Protein AF-A0A5C5YUL0-F1 (afdb_monomer_lite)

pLDDT: mean 86.79, std 13.58, range [38.0, 97.44]

Foldseek 3Di:
DDPDPAQFPDWDDPPVDIFGEHEEEDADPDQQDKDAQPRAPGPGQWYWYHHPPDQKIWIAGRDNDRIDGPVDPRIQMFGNDPVGVVVSVVVD

Sequence (92 aa):
MLDHGHKTDLLISDGPHFHRLQVKTFNSTGENQRIQNCWKGSDIDYVILFARNGDWGIITPAFESTSRSIQHETHRKFKKTKRDFLRQFHQI

Secondary structure (DSSP, 8-state):
----S-S--EEEE-SS-EEEEEEEEE----TT-EEE-S-TTS--SEEEEEETTSSEEEEEE--SSSEEETT-TT-EEEESSHHHHHHHHTT-

InterPro domains:
  IPR011856 tRNA endonuclease-like domain superfamily [G3DSA:3.40.1350.10] (1-92)

Structure (mmCIF, N/CA/C/O backbone):
data_AF-A0A5C5YUL0-F1
#
_entry.id   AF-A0A5C5YUL0-F1
#
loop_
_atom_site.group_PDB
_atom_site.id
_atom_site.type_symbol
_atom_site.label_atom_id
_atom_site.label_alt_id
_atom_site.label_comp_id
_atom_site.label_asym_id
_atom_site.label_entity_id
_atom_site.label_seq_id
_atom_site.pdbx_PDB_ins_code
_atom_site.Cartn_x
_atom_site.Cartn_y
_atom_site.Cartn_z
_atom_site.occupancy
_atom_site.B_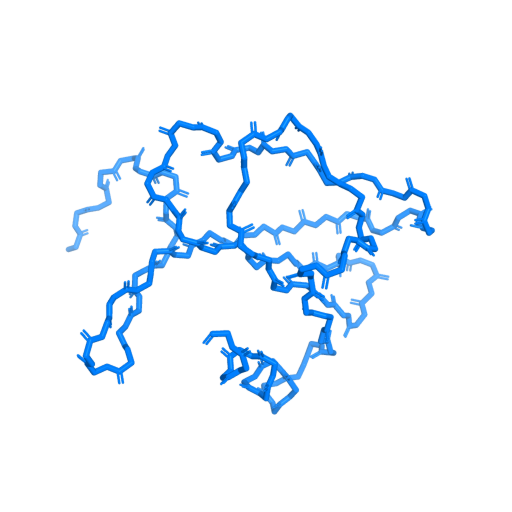iso_or_equiv
_atom_site.auth_seq_id
_atom_site.auth_comp_id
_atom_site.auth_asym_id
_atom_site.auth_atom_id
_atom_site.pdbx_PDB_model_num
ATOM 1 N N . MET A 1 1 ? 13.248 16.852 -9.929 1.00 44.03 1 MET A N 1
ATOM 2 C CA . MET A 1 1 ? 12.682 15.490 -9.863 1.00 44.03 1 MET A CA 1
ATOM 3 C C . MET A 1 1 ? 11.600 15.429 -10.911 1.00 44.03 1 MET A C 1
ATOM 5 O O . MET A 1 1 ? 10.619 16.148 -10.794 1.00 44.03 1 MET A O 1
ATOM 9 N N . LEU A 1 2 ? 11.889 14.733 -12.004 1.00 38.16 2 LEU A N 1
ATOM 10 C CA . LEU A 1 2 ? 11.063 14.714 -13.200 1.00 38.16 2 LEU A CA 1
ATOM 11 C C . LEU A 1 2 ? 10.101 13.533 -13.058 1.00 38.16 2 LEU A C 1
ATOM 13 O O . LEU A 1 2 ? 10.509 12.382 -13.187 1.00 38.16 2 LEU A O 1
ATOM 17 N N . ASP A 1 3 ? 8.857 13.837 -12.702 1.00 38.00 3 ASP A N 1
ATOM 18 C CA . ASP A 1 3 ? 7.745 12.894 -12.760 1.00 38.00 3 ASP A CA 1
ATOM 19 C C . ASP A 1 3 ? 7.400 12.686 -14.242 1.00 38.00 3 ASP A C 1
ATOM 21 O O . ASP A 1 3 ? 6.633 13.431 -14.851 1.00 38.00 3 ASP A O 1
ATOM 25 N N . HIS A 1 4 ? 8.085 11.742 -14.886 1.00 38.69 4 HIS A N 1
ATOM 26 C CA . HIS A 1 4 ? 7.538 1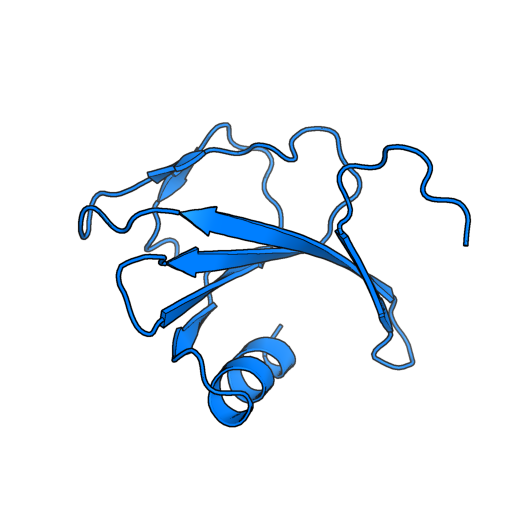1.114 -16.083 1.00 38.69 4 HIS A CA 1
ATOM 27 C C . HIS A 1 4 ? 6.344 10.291 -15.619 1.00 38.69 4 HIS A C 1
ATOM 29 O O . HIS A 1 4 ? 6.501 9.601 -14.625 1.00 38.69 4 HIS A O 1
ATOM 35 N N . GLY A 1 5 ? 5.199 10.356 -16.308 1.00 42.88 5 GLY A N 1
ATOM 36 C CA . GLY A 1 5 ? 3.917 9.729 -15.941 1.00 42.88 5 GLY A CA 1
ATOM 37 C C . GLY A 1 5 ? 3.922 8.200 -15.784 1.00 42.88 5 GLY A C 1
ATOM 38 O O . GLY A 1 5 ? 3.141 7.490 -16.418 1.00 42.88 5 GLY A O 1
ATOM 39 N N . HIS A 1 6 ? 4.796 7.690 -14.928 1.00 52.78 6 HIS A N 1
ATOM 40 C CA . HIS A 1 6 ? 4.860 6.339 -14.437 1.00 52.78 6 HIS A CA 1
ATOM 41 C C . HIS A 1 6 ? 3.764 6.199 -13.394 1.00 52.78 6 HIS A C 1
ATOM 43 O O . HIS A 1 6 ? 3.536 7.075 -12.567 1.00 52.78 6 HIS A O 1
ATOM 49 N N . LYS A 1 7 ? 3.088 5.054 -13.386 1.00 61.59 7 LYS A N 1
ATOM 50 C CA . LYS A 1 7 ? 2.083 4.751 -12.365 1.00 61.59 7 LYS A CA 1
ATOM 51 C C . LYS A 1 7 ? 2.713 4.486 -10.982 1.00 61.59 7 LYS A C 1
ATOM 53 O O . LYS A 1 7 ? 2.048 3.883 -10.148 1.00 61.59 7 LYS A O 1
ATOM 58 N N . THR A 1 8 ? 3.957 4.890 -10.743 1.00 63.38 8 THR A N 1
ATOM 59 C CA . THR A 1 8 ? 4.727 4.639 -9.522 1.00 63.38 8 THR A CA 1
ATOM 60 C C . THR A 1 8 ? 4.724 5.904 -8.681 1.00 63.38 8 THR A C 1
ATOM 62 O O . THR A 1 8 ? 5.221 6.933 -9.121 1.00 63.38 8 THR A O 1
ATOM 65 N N . ASP A 1 9 ? 4.177 5.824 -7.472 1.00 74.62 9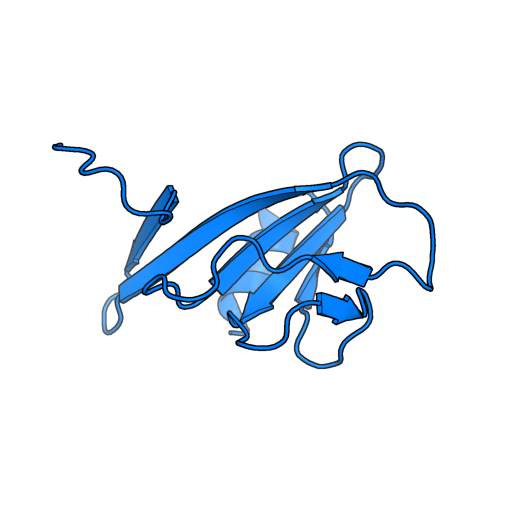 ASP A N 1
ATOM 66 C CA . ASP A 1 9 ? 4.040 6.996 -6.604 1.00 74.62 9 ASP A CA 1
ATOM 67 C C . ASP A 1 9 ? 5.310 7.223 -5.763 1.00 74.62 9 ASP A C 1
ATOM 69 O O . ASP A 1 9 ? 5.630 8.353 -5.400 1.00 74.62 9 ASP A O 1
ATOM 73 N N . LEU A 1 10 ? 6.042 6.151 -5.432 1.00 82.44 10 LEU A N 1
ATOM 74 C CA . LEU A 1 10 ? 7.227 6.193 -4.573 1.00 82.44 10 LEU A CA 1
ATOM 75 C C . LEU A 1 10 ? 8.275 5.171 -5.030 1.00 82.44 10 LEU A C 1
ATOM 77 O O . LEU A 1 10 ? 7.948 4.029 -5.339 1.00 82.44 10 LEU A O 1
ATOM 81 N N . LEU A 1 11 ? 9.547 5.562 -4.998 1.00 82.94 11 LEU A N 1
ATOM 82 C CA . LEU A 1 11 ? 10.687 4.648 -5.058 1.00 82.94 11 LEU A CA 1
ATOM 83 C C . LEU A 1 11 ? 11.403 4.730 -3.714 1.00 82.94 11 LEU A C 1
ATOM 85 O O . LEU A 1 11 ? 11.839 5.811 -3.318 1.00 82.94 11 LEU A O 1
ATOM 89 N N . ILE A 1 12 ? 11.511 3.609 -3.011 1.00 81.31 12 ILE A N 1
ATOM 90 C CA . ILE A 1 12 ? 12.229 3.546 -1.737 1.00 81.31 12 ILE A CA 1
ATOM 91 C C . ILE A 1 12 ? 13.383 2.556 -1.832 1.00 81.31 12 ILE A C 1
ATOM 93 O O . ILE A 1 12 ? 13.328 1.622 -2.623 1.00 81.31 12 ILE A O 1
ATOM 97 N N . SER A 1 13 ? 14.417 2.746 -1.019 1.00 78.00 13 SER A N 1
ATOM 98 C CA . SER A 1 13 ? 15.501 1.777 -0.877 1.00 78.00 13 SER A CA 1
ATOM 99 C C . SER A 1 13 ? 15.609 1.330 0.572 1.00 78.00 13 SER A C 1
ATOM 101 O O . SER A 1 13 ? 15.495 2.154 1.480 1.00 78.00 13 SER A O 1
ATOM 103 N N . ASP A 1 14 ? 15.826 0.035 0.780 1.00 73.25 14 ASP A N 1
ATOM 104 C CA . ASP A 1 14 ? 16.176 -0.546 2.080 1.00 73.25 14 ASP A CA 1
ATOM 105 C C . ASP A 1 14 ? 17.701 -0.701 2.260 1.00 73.25 14 ASP A C 1
ATOM 107 O O . ASP A 1 14 ? 18.159 -1.266 3.253 1.00 73.25 14 ASP A O 1
ATOM 111 N N . GLY A 1 15 ? 18.491 -0.170 1.317 1.00 77.12 15 GLY A N 1
ATOM 112 C CA . GLY A 1 15 ? 19.936 -0.352 1.207 1.00 77.12 15 GLY A CA 1
ATOM 113 C C . GLY A 1 15 ? 20.288 -1.217 -0.008 1.00 77.12 15 GLY A C 1
ATOM 114 O O . GLY A 1 15 ? 20.685 -0.663 -1.032 1.00 77.12 15 GLY A O 1
ATOM 115 N N . PRO A 1 16 ? 20.166 -2.555 0.080 1.00 80.12 16 PRO A N 1
ATOM 116 C CA . PRO A 1 16 ? 20.499 -3.461 -1.020 1.00 80.12 16 PRO A CA 1
ATOM 117 C C . PRO A 1 16 ? 19.463 -3.489 -2.153 1.00 80.12 16 PRO A C 1
ATOM 119 O O . PRO A 1 16 ? 19.827 -3.831 -3.277 1.00 80.12 16 PRO A O 1
ATOM 122 N N . HIS A 1 17 ? 18.203 -3.129 -1.895 1.00 78.31 17 HIS A N 1
ATOM 123 C CA . HIS A 1 17 ? 17.133 -3.186 -2.889 1.00 78.31 17 HIS A CA 1
ATOM 124 C C . HIS A 1 17 ? 16.454 -1.829 -3.080 1.00 78.31 17 HIS A C 1
ATOM 126 O O . HIS A 1 17 ? 16.501 -0.938 -2.225 1.00 78.31 17 HIS A O 1
ATOM 132 N N . PHE A 1 18 ? 15.812 -1.684 -4.238 1.00 83.56 18 PHE A N 1
ATOM 133 C CA . PHE A 1 18 ? 14.895 -0.596 -4.547 1.00 83.56 18 PHE A CA 1
ATOM 134 C C . PHE A 1 18 ? 13.502 -1.183 -4.744 1.00 83.56 18 PHE A C 1
ATOM 136 O O . PHE A 1 18 ? 13.350 -2.151 -5.481 1.00 83.56 18 PHE A O 1
ATOM 143 N N . HIS A 1 19 ? 12.501 -0.572 -4.119 1.00 85.75 19 HIS A N 1
ATOM 144 C CA . HIS A 1 19 ? 11.103 -0.979 -4.200 1.00 85.75 19 HIS A CA 1
ATOM 145 C C . HIS A 1 19 ? 10.282 0.144 -4.829 1.00 85.75 19 HIS A C 1
ATOM 147 O O . HIS A 1 19 ? 10.216 1.260 -4.299 1.00 85.75 19 HIS A O 1
ATOM 153 N N . ARG A 1 20 ? 9.644 -0.148 -5.961 1.00 91.31 20 ARG A N 1
ATOM 154 C CA . ARG A 1 20 ? 8.677 0.713 -6.644 1.00 91.31 20 ARG A CA 1
ATOM 155 C C . ARG A 1 20 ? 7.308 0.482 -6.038 1.00 91.31 20 ARG A C 1
ATOM 157 O O . ARG A 1 20 ? 6.732 -0.599 -6.143 1.00 91.31 20 ARG A O 1
ATOM 164 N N . LEU A 1 21 ? 6.782 1.512 -5.398 1.00 91.00 21 LEU A N 1
ATOM 165 C CA . LEU A 1 21 ? 5.532 1.461 -4.668 1.00 91.00 21 LEU A CA 1
ATOM 166 C C . LEU A 1 21 ? 4.467 2.299 -5.365 1.00 91.00 21 LEU A C 1
ATOM 168 O O . LEU A 1 21 ? 4.714 3.420 -5.818 1.00 91.00 21 LEU A O 1
ATOM 172 N N . GLN A 1 22 ? 3.245 1.782 -5.360 1.00 92.06 22 GLN A N 1
ATOM 173 C CA . GLN A 1 22 ? 2.052 2.566 -5.642 1.00 92.06 22 GLN A CA 1
ATOM 174 C C . GLN A 1 22 ? 1.207 2.715 -4.385 1.00 92.06 22 GLN A C 1
ATOM 176 O O . GLN A 1 22 ? 1.028 1.761 -3.631 1.00 92.06 22 GLN A O 1
ATOM 181 N N . VAL A 1 23 ? 0.626 3.888 -4.179 1.00 91.75 23 VAL A N 1
ATOM 182 C CA . VAL A 1 23 ? -0.297 4.155 -3.084 1.00 91.75 23 VAL A CA 1
ATOM 183 C C . VAL A 1 23 ? -1.685 4.409 -3.655 1.00 91.75 23 VAL A C 1
ATOM 185 O O . VAL A 1 23 ? -1.901 5.299 -4.476 1.00 91.75 23 VAL A O 1
ATOM 188 N N . LYS A 1 24 ? -2.676 3.641 -3.201 1.00 92.44 24 LYS A N 1
ATOM 189 C CA . LYS A 1 24 ? -4.086 3.880 -3.530 1.00 92.44 24 LYS A CA 1
ATOM 190 C C . LYS A 1 24 ? -4.940 3.926 -2.280 1.00 92.44 24 LYS A C 1
ATOM 192 O O . LYS A 1 24 ? -4.572 3.504 -1.187 1.00 92.44 24 LYS A O 1
ATOM 197 N N . THR A 1 25 ? -6.137 4.450 -2.473 1.00 92.56 25 THR A N 1
ATOM 198 C CA . THR A 1 25 ? -7.179 4.477 -1.455 1.00 92.56 25 THR A CA 1
ATOM 199 C C . THR A 1 25 ? -8.416 3.783 -2.006 1.00 92.56 25 THR A C 1
ATOM 201 O O . THR A 1 25 ? -8.665 3.827 -3.210 1.00 92.56 25 THR A O 1
ATOM 204 N N . PHE A 1 26 ? -9.196 3.141 -1.143 1.00 91.94 26 PHE A N 1
ATOM 205 C CA . PHE A 1 26 ? -10.439 2.469 -1.524 1.00 91.94 26 PHE A CA 1
ATOM 206 C C . PHE A 1 26 ? -11.485 2.619 -0.417 1.00 91.94 26 PHE A C 1
ATOM 208 O O . PHE A 1 26 ? -11.134 2.843 0.738 1.00 91.94 26 PHE A O 1
ATOM 215 N N . ASN A 1 27 ? -12.769 2.496 -0.747 1.00 92.75 27 ASN A N 1
ATOM 216 C CA . ASN A 1 27 ? -13.824 2.382 0.262 1.00 92.75 27 ASN A CA 1
ATOM 217 C C . ASN A 1 27 ? -14.002 0.906 0.612 1.00 92.75 27 ASN A C 1
ATOM 219 O O . ASN A 1 27 ? -14.258 0.106 -0.283 1.00 92.75 27 ASN A O 1
ATOM 223 N N . SER A 1 28 ? -13.860 0.545 1.885 1.00 91.06 28 SER A N 1
ATOM 224 C CA . SER A 1 28 ? -14.084 -0.816 2.365 1.00 91.06 28 SER A CA 1
ATOM 225 C C . SER A 1 28 ? -15.569 -1.157 2.322 1.00 91.06 28 SER A C 1
ATOM 227 O O . SER A 1 28 ? -16.364 -0.472 2.967 1.00 91.06 28 SER A O 1
ATOM 229 N N . THR A 1 29 ? -15.936 -2.212 1.595 1.00 90.56 29 THR A N 1
ATOM 230 C CA . THR A 1 29 ? -17.332 -2.663 1.436 1.00 90.56 29 THR A CA 1
ATOM 231 C C . THR A 1 29 ? -17.618 -4.015 2.094 1.00 90.56 29 THR A C 1
ATOM 233 O O . THR A 1 29 ? -18.730 -4.521 1.978 1.00 90.56 29 THR A O 1
ATOM 236 N N . GLY A 1 30 ? -16.639 -4.596 2.794 1.00 83.62 30 GLY A N 1
ATOM 237 C CA . GLY A 1 30 ? -16.782 -5.855 3.528 1.00 83.62 30 GLY A CA 1
ATOM 238 C C . GLY A 1 30 ? -15.838 -6.955 3.042 1.00 83.62 30 GLY A C 1
ATOM 239 O O . GLY A 1 30 ? -14.903 -6.721 2.278 1.00 83.62 30 GLY A O 1
ATOM 240 N N . GLU A 1 31 ? -16.082 -8.174 3.512 1.00 76.38 31 GLU A N 1
ATOM 241 C CA . GLU A 1 31 ? -15.157 -9.308 3.400 1.00 76.38 31 GLU A CA 1
ATOM 242 C C . GLU A 1 31 ? -14.969 -9.848 1.977 1.00 76.38 31 GLU A C 1
ATOM 244 O O . GLU A 1 31 ? -13.870 -10.278 1.625 1.00 76.38 31 GLU A O 1
ATOM 249 N N . ASN A 1 32 ? -16.000 -9.763 1.135 1.00 86.56 32 ASN A N 1
ATOM 250 C CA . ASN A 1 32 ? -15.960 -10.239 -0.253 1.00 86.56 32 ASN A CA 1
ATOM 251 C C . ASN A 1 32 ? -15.448 -9.182 -1.242 1.00 86.56 32 ASN A C 1
ATOM 253 O O . ASN A 1 32 ? -15.546 -9.352 -2.459 1.00 86.56 32 ASN A O 1
ATOM 257 N N . GLN A 1 33 ? -14.915 -8.067 -0.738 1.00 93.06 33 GLN A N 1
ATOM 258 C CA . GLN A 1 33 ? -14.405 -7.008 -1.588 1.00 93.06 33 GLN A CA 1
ATOM 259 C C . GLN A 1 33 ? -13.213 -7.484 -2.424 1.00 93.06 33 GLN A C 1
ATOM 261 O O . GLN A 1 33 ? -12.306 -8.173 -1.952 1.00 93.06 33 GLN A O 1
ATOM 266 N N . ARG A 1 34 ? -13.194 -7.052 -3.685 1.00 94.00 34 ARG A N 1
ATOM 267 C CA . ARG A 1 34 ? -12.080 -7.271 -4.605 1.00 94.00 34 ARG A CA 1
ATOM 268 C C . ARG A 1 34 ? -11.397 -5.950 -4.923 1.00 94.00 34 ARG A C 1
ATOM 270 O O . ARG A 1 34 ? -12.055 -4.938 -5.155 1.00 94.00 34 ARG A O 1
ATOM 277 N N . ILE A 1 35 ? -10.075 -5.981 -4.957 1.00 91.88 35 ILE A N 1
ATOM 278 C CA . ILE A 1 35 ? -9.224 -4.875 -5.379 1.00 91.88 35 ILE A CA 1
ATOM 279 C C . ILE A 1 35 ? -9.065 -4.975 -6.891 1.00 91.88 35 ILE A C 1
ATOM 281 O O . ILE A 1 35 ? -8.672 -6.028 -7.395 1.00 91.88 35 ILE A O 1
ATOM 285 N N . GLN A 1 36 ? -9.371 -3.894 -7.602 1.00 92.44 36 GLN A N 1
ATOM 286 C CA . GLN A 1 36 ? -9.133 -3.793 -9.039 1.00 92.44 36 GLN A CA 1
ATOM 287 C C . GLN A 1 36 ? -7.674 -3.425 -9.300 1.00 92.44 36 GLN A C 1
ATOM 289 O O . GLN A 1 36 ? -7.112 -2.560 -8.628 1.00 92.44 36 GLN A O 1
ATOM 294 N N . ASN A 1 37 ? -7.071 -4.087 -10.278 1.00 91.00 37 ASN A N 1
ATOM 295 C CA . ASN A 1 37 ? -5.708 -3.817 -10.691 1.00 91.00 37 ASN A CA 1
ATOM 296 C C . ASN A 1 37 ? -5.660 -2.601 -11.619 1.00 91.00 37 ASN A C 1
ATOM 298 O O . ASN A 1 37 ? -6.024 -2.687 -12.791 1.00 91.00 37 ASN A O 1
ATOM 302 N N . CYS A 1 38 ? -5.161 -1.483 -11.101 1.00 88.62 38 CYS A N 1
ATOM 303 C CA . CYS A 1 38 ? -4.971 -0.253 -11.874 1.00 88.62 38 CYS A CA 1
ATOM 304 C C . CYS A 1 38 ? -3.507 -0.029 -12.301 1.00 88.62 38 CYS A C 1
ATOM 306 O O . CYS A 1 38 ? -3.195 0.972 -12.952 1.00 88.62 38 CYS A O 1
ATOM 308 N N . TRP A 1 39 ? -2.608 -0.947 -11.946 1.00 87.06 39 TRP A N 1
ATOM 309 C CA . TRP A 1 39 ? -1.167 -0.877 -12.205 1.00 87.06 39 TRP A CA 1
ATOM 310 C C . TRP A 1 39 ? -0.682 -1.903 -13.226 1.00 87.06 39 TRP A C 1
ATOM 312 O O . TRP A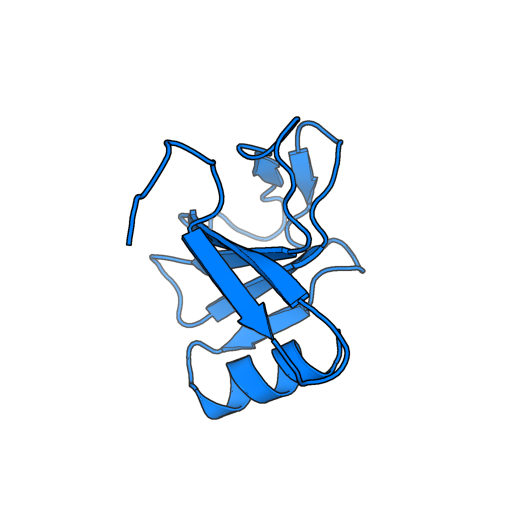 1 39 ? 0.499 -1.901 -13.549 1.00 87.06 39 TRP A O 1
ATOM 322 N N . LYS A 1 40 ? -1.566 -2.731 -13.790 1.00 85.88 40 LYS A N 1
ATOM 323 C CA . LYS A 1 40 ? -1.213 -3.683 -14.848 1.00 85.88 40 LYS A CA 1
ATOM 324 C C . LYS A 1 40 ? -0.361 -3.020 -15.938 1.00 85.88 40 LYS A C 1
ATOM 326 O O . LYS A 1 40 ? -0.690 -1.918 -16.401 1.00 85.88 40 LYS A O 1
ATOM 331 N N . GLY A 1 41 ? 0.728 -3.694 -16.313 1.00 83.38 41 GLY A N 1
ATOM 332 C CA . GLY A 1 41 ? 1.712 -3.203 -17.282 1.00 83.38 41 GLY A CA 1
ATOM 333 C C . GLY A 1 41 ? 2.613 -2.077 -16.766 1.00 83.38 41 GLY A C 1
ATOM 334 O O . GLY A 1 41 ? 3.229 -1.390 -17.573 1.00 83.38 41 GLY A O 1
ATOM 335 N N . SER A 1 42 ? 2.661 -1.849 -15.451 1.00 85.62 42 SER A N 1
ATOM 336 C CA . SER A 1 42 ? 3.571 -0.886 -14.816 1.00 85.62 42 SER A CA 1
ATOM 337 C C . SER A 1 42 ? 4.628 -1.637 -14.026 1.00 85.62 42 SER A C 1
ATOM 339 O O . SER A 1 42 ? 4.343 -2.677 -13.442 1.00 85.62 42 SER A O 1
ATOM 341 N N . ASP A 1 43 ? 5.827 -1.075 -13.986 1.00 87.75 43 ASP A N 1
ATOM 342 C CA . ASP A 1 43 ? 6.954 -1.623 -13.240 1.00 87.75 43 ASP A CA 1
ATOM 343 C C . ASP A 1 43 ? 6.820 -1.211 -11.761 1.00 87.75 43 ASP A C 1
ATOM 345 O O . ASP A 1 43 ? 7.298 -0.154 -11.347 1.00 87.75 43 ASP A O 1
ATOM 349 N N . ILE A 1 44 ? 6.021 -1.968 -11.003 1.00 91.06 44 ILE A N 1
ATOM 350 C CA . ILE A 1 44 ? 5.691 -1.724 -9.591 1.00 91.06 44 ILE A CA 1
ATOM 351 C C . ILE A 1 44 ? 5.879 -3.033 -8.836 1.00 91.06 44 ILE A C 1
ATOM 353 O O . ILE A 1 44 ? 5.340 -4.054 -9.251 1.00 91.06 44 ILE A O 1
ATOM 357 N N . ASP A 1 45 ? 6.582 -2.984 -7.709 1.00 92.44 45 ASP A N 1
ATOM 358 C CA . ASP A 1 45 ? 6.849 -4.155 -6.874 1.00 92.44 45 ASP A CA 1
ATOM 359 C C . ASP A 1 45 ? 5.719 -4.371 -5.862 1.00 92.44 45 ASP A C 1
ATOM 361 O O . ASP A 1 45 ? 5.223 -5.485 -5.682 1.00 92.44 45 ASP A O 1
ATOM 365 N N . TYR A 1 46 ? 5.243 -3.283 -5.244 1.00 93.62 46 TYR A N 1
ATOM 366 C CA . TYR A 1 46 ? 4.195 -3.341 -4.226 1.00 93.62 46 TYR A CA 1
ATOM 367 C C . TYR A 1 46 ? 3.157 -2.231 -4.358 1.00 93.62 46 TYR A C 1
ATOM 369 O O . TYR A 1 46 ? 3.417 -1.120 -4.819 1.00 93.62 46 TYR A O 1
ATOM 377 N N . VAL A 1 47 ? 1.961 -2.522 -3.856 1.00 94.31 47 VAL A N 1
ATOM 378 C CA . VAL A 1 47 ? 0.865 -1.566 -3.737 1.00 94.31 47 VAL A CA 1
ATOM 379 C C . VAL A 1 47 ? 0.438 -1.458 -2.280 1.00 94.31 47 VAL A C 1
ATOM 381 O O . VAL A 1 47 ? 0.177 -2.457 -1.608 1.00 94.31 47 VAL A O 1
ATOM 384 N N . ILE A 1 48 ? 0.334 -0.223 -1.798 1.00 95.06 48 ILE A N 1
ATOM 385 C CA . ILE A 1 48 ? -0.175 0.119 -0.475 1.00 95.06 48 ILE A CA 1
ATOM 386 C C . ILE A 1 48 ? -1.585 0.682 -0.642 1.00 95.06 48 ILE A C 1
ATOM 388 O O . ILE A 1 48 ? -1.800 1.697 -1.305 1.00 95.06 48 ILE A O 1
ATOM 392 N N . LEU A 1 49 ? -2.562 0.022 -0.030 1.00 94.69 49 LEU A N 1
ATOM 393 C CA . LEU A 1 49 ? -3.978 0.361 -0.115 1.00 94.69 49 LEU A CA 1
ATOM 394 C C . LEU A 1 49 ? -4.484 0.857 1.235 1.00 94.69 49 LEU A C 1
ATOM 396 O O . LEU A 1 49 ? -4.450 0.121 2.217 1.00 94.69 49 LEU A O 1
ATOM 400 N N . PHE A 1 50 ? -5.029 2.068 1.285 1.00 95.50 50 PHE A N 1
ATOM 401 C CA . PHE A 1 50 ? -5.646 2.619 2.493 1.00 95.50 50 PHE A CA 1
ATOM 402 C C . PHE A 1 50 ? -7.177 2.607 2.394 1.00 95.50 50 PHE A C 1
ATOM 404 O O . PHE A 1 50 ? -7.751 3.181 1.463 1.00 95.50 50 PHE A O 1
ATOM 411 N N . ALA A 1 51 ? -7.855 2.017 3.382 1.00 95.06 51 ALA A N 1
ATOM 412 C CA . ALA A 1 51 ? -9.317 2.026 3.452 1.00 95.06 51 ALA A CA 1
ATOM 413 C C . ALA A 1 51 ? -9.817 3.410 3.900 1.00 95.06 51 ALA A C 1
ATOM 415 O O . ALA A 1 51 ? -9.563 3.808 5.029 1.00 95.06 51 ALA A O 1
ATOM 416 N N . ARG A 1 52 ? -10.514 4.186 3.067 1.00 94.75 52 ARG A N 1
ATOM 417 C CA . ARG A 1 52 ? -10.938 5.569 3.387 1.00 94.75 52 ARG A CA 1
ATOM 418 C C . ARG A 1 52 ? -11.875 5.650 4.593 1.00 94.75 52 ARG A C 1
ATOM 420 O O . ARG A 1 52 ? -11.747 6.560 5.399 1.00 94.75 52 ARG A O 1
ATOM 427 N N . ASN A 1 53 ? -12.764 4.675 4.729 1.00 94.25 53 ASN A N 1
ATOM 428 C CA . ASN A 1 53 ? -13.766 4.551 5.789 1.00 94.25 53 ASN A CA 1
ATOM 429 C C . ASN A 1 53 ? -13.326 3.621 6.938 1.00 94.25 53 ASN A C 1
ATOM 431 O O . ASN A 1 53 ? -14.172 3.073 7.637 1.00 94.25 53 ASN A O 1
ATOM 435 N N . GLY A 1 54 ? -12.020 3.405 7.115 1.00 91.75 54 GLY A N 1
ATOM 436 C CA . GLY A 1 54 ? -11.477 2.569 8.185 1.00 91.75 54 GLY A CA 1
ATOM 437 C C . GLY A 1 54 ? -10.130 3.067 8.702 1.00 91.75 54 GLY A C 1
ATOM 438 O O . GLY A 1 54 ? -9.488 3.932 8.103 1.00 91.75 54 GLY A O 1
ATOM 439 N N . ASP A 1 55 ? -9.675 2.494 9.810 1.00 95.06 55 ASP A N 1
ATOM 440 C CA . ASP A 1 55 ? -8.384 2.778 10.444 1.00 95.06 55 ASP A CA 1
ATOM 441 C C . ASP A 1 55 ? -7.278 1.813 9.986 1.00 95.06 55 ASP A C 1
ATOM 443 O O . ASP A 1 55 ? -6.268 1.653 10.665 1.00 95.06 55 ASP A O 1
ATOM 447 N N . TRP A 1 56 ? -7.440 1.179 8.824 1.00 95.88 56 TRP A N 1
ATOM 448 C CA . TRP A 1 56 ? -6.561 0.113 8.350 1.00 95.88 56 TRP A CA 1
ATOM 449 C C . TRP A 1 56 ? -6.196 0.244 6.865 1.00 95.88 56 TRP A C 1
ATOM 451 O O . TRP A 1 56 ? -6.745 1.061 6.114 1.00 95.88 56 TRP A O 1
ATOM 461 N N . GLY A 1 57 ? -5.228 -0.560 6.448 1.00 96.00 57 GLY A N 1
ATOM 462 C CA . GLY A 1 57 ? -4.771 -0.686 5.075 1.00 96.00 57 GLY A CA 1
ATOM 463 C C . GLY A 1 57 ? -4.128 -2.043 4.810 1.00 96.00 57 GLY A C 1
ATOM 464 O O . GLY A 1 57 ? -4.113 -2.924 5.673 1.00 96.00 57 GLY A O 1
ATOM 465 N N . ILE A 1 58 ? -3.626 -2.213 3.591 1.00 95.75 58 ILE A N 1
ATOM 466 C CA . ILE A 1 58 ? -3.001 -3.445 3.113 1.00 95.75 58 ILE A CA 1
ATOM 467 C C . ILE A 1 58 ? -1.744 -3.114 2.326 1.00 95.75 58 ILE A C 1
ATOM 469 O O . ILE A 1 58 ? -1.759 -2.188 1.519 1.00 95.75 58 ILE A O 1
ATOM 473 N N . ILE A 1 59 ? -0.690 -3.892 2.530 1.00 95.62 59 ILE A N 1
ATOM 474 C CA . ILE A 1 59 ? 0.471 -3.939 1.649 1.00 95.62 59 ILE A CA 1
ATOM 475 C C . ILE A 1 59 ? 0.392 -5.247 0.869 1.00 95.62 59 ILE A C 1
ATOM 477 O O . ILE A 1 59 ? 0.203 -6.314 1.455 1.00 95.62 59 ILE A O 1
ATOM 481 N N . THR A 1 60 ? 0.475 -5.171 -0.453 1.00 94.69 60 THR A N 1
ATOM 482 C CA . THR A 1 60 ? 0.415 -6.341 -1.332 1.00 94.69 60 THR A CA 1
ATOM 483 C C . THR A 1 60 ? 1.513 -6.269 -2.380 1.00 94.69 60 THR A C 1
ATOM 485 O O . THR A 1 60 ? 1.759 -5.177 -2.896 1.00 94.69 60 THR A O 1
ATOM 488 N N . PRO A 1 61 ? 2.115 -7.407 -2.769 1.00 94.19 61 PRO A N 1
ATOM 489 C CA . PRO A 1 61 ? 2.844 -7.490 -4.027 1.00 94.19 61 PRO A CA 1
ATOM 490 C C . PRO A 1 61 ? 1.957 -7.023 -5.181 1.00 94.19 61 PRO A C 1
ATOM 492 O O . PRO A 1 61 ? 0.737 -7.261 -5.170 1.00 94.19 61 PRO A O 1
ATOM 495 N N . ALA A 1 62 ? 2.558 -6.376 -6.173 1.00 93.31 62 ALA A N 1
ATOM 496 C CA . ALA A 1 62 ? 1.893 -6.158 -7.443 1.00 93.31 62 ALA A CA 1
ATOM 497 C C . ALA A 1 62 ? 1.496 -7.512 -8.053 1.00 93.31 62 ALA A C 1
ATOM 499 O O . ALA A 1 62 ? 2.126 -8.549 -7.843 1.00 93.31 62 ALA A O 1
ATOM 500 N N . PHE A 1 63 ? 0.381 -7.520 -8.771 1.00 93.12 63 PHE A N 1
ATOM 501 C CA . PHE A 1 63 ? -0.165 -8.719 -9.389 1.00 93.12 63 PHE A CA 1
ATOM 502 C C . PHE A 1 63 ? -0.659 -8.438 -10.802 1.00 93.12 63 PHE A C 1
ATOM 504 O O . PHE A 1 63 ? -1.031 -7.309 -11.103 1.00 93.12 63 PHE A O 1
ATOM 511 N N . GLU A 1 64 ? -0.714 -9.480 -11.636 1.00 90.56 64 GLU A N 1
ATOM 512 C CA . GLU A 1 64 ? -1.122 -9.398 -13.051 1.00 90.56 64 GLU A CA 1
ATOM 513 C C . GLU A 1 64 ? -2.620 -9.639 -13.285 1.00 90.56 64 GLU A C 1
ATOM 515 O O . GLU A 1 64 ? -3.192 -9.228 -14.302 1.00 90.56 64 GLU A O 1
ATOM 520 N N . SER A 1 65 ? -3.289 -10.300 -12.334 1.00 92.06 65 SER A N 1
ATOM 521 C CA . SER A 1 65 ? -4.732 -10.539 -12.396 1.00 92.06 65 SER A CA 1
ATOM 522 C C . SER A 1 65 ? -5.502 -9.218 -12.447 1.00 92.06 65 SER A C 1
ATOM 524 O O . SER A 1 65 ? -5.113 -8.242 -11.809 1.00 92.06 65 SER A O 1
ATOM 526 N N . THR A 1 66 ? -6.633 -9.187 -13.154 1.00 93.00 66 THR A N 1
ATOM 527 C CA . THR A 1 66 ? -7.486 -7.986 -13.262 1.00 93.00 66 THR A CA 1
ATOM 528 C C . THR A 1 66 ? -8.026 -7.522 -11.911 1.00 93.00 66 THR A C 1
ATOM 530 O O . THR A 1 66 ? -8.194 -6.330 -11.681 1.00 93.00 66 THR A O 1
ATOM 533 N N . SER A 1 67 ? -8.265 -8.458 -10.993 1.00 93.44 67 SER A N 1
ATOM 534 C CA . SER A 1 67 ? -8.641 -8.165 -9.615 1.00 93.44 67 SER A CA 1
ATOM 535 C C . SER A 1 67 ? -8.175 -9.261 -8.665 1.00 93.44 67 SER A C 1
ATOM 537 O O . SER A 1 67 ? -7.979 -10.405 -9.078 1.00 93.44 67 SER A O 1
ATOM 539 N N . ARG A 1 68 ? -8.062 -8.932 -7.379 1.00 94.19 68 ARG A N 1
ATOM 540 C CA . ARG A 1 68 ? -7.686 -9.871 -6.314 1.00 94.19 68 ARG A CA 1
ATOM 541 C C . ARG A 1 68 ? -8.575 -9.680 -5.088 1.00 94.19 68 ARG A C 1
ATOM 543 O O . ARG A 1 68 ? -9.022 -8.568 -4.821 1.00 94.19 68 ARG A O 1
ATOM 550 N N . SER A 1 69 ? -8.859 -10.761 -4.359 1.00 94.62 69 SER A N 1
ATOM 551 C CA . SER A 1 69 ? -9.609 -10.681 -3.095 1.00 94.62 69 SER A CA 1
ATOM 552 C C . SER A 1 69 ? -8.860 -9.817 -2.087 1.00 94.62 69 SER A C 1
ATOM 554 O O . SER A 1 69 ? -7.646 -9.940 -1.958 1.00 94.62 69 SER A O 1
ATOM 556 N N . ILE A 1 70 ? -9.570 -8.986 -1.327 1.00 92.56 70 ILE A N 1
ATOM 557 C CA . ILE A 1 70 ? -8.966 -8.180 -0.263 1.00 92.56 70 ILE A CA 1
ATOM 558 C C . ILE A 1 70 ? -8.331 -9.036 0.846 1.00 92.56 70 ILE A C 1
ATOM 560 O O . ILE A 1 70 ? -7.420 -8.581 1.536 1.00 92.56 70 ILE A O 1
ATOM 564 N N . GLN A 1 71 ? -8.771 -10.290 0.977 1.00 92.44 71 GLN A N 1
ATOM 565 C CA . GLN A 1 71 ? -8.286 -11.271 1.952 1.00 92.44 71 GLN A CA 1
ATOM 566 C C . GLN A 1 71 ? -7.220 -12.223 1.397 1.00 92.44 71 GLN A C 1
ATOM 568 O O . GLN A 1 71 ?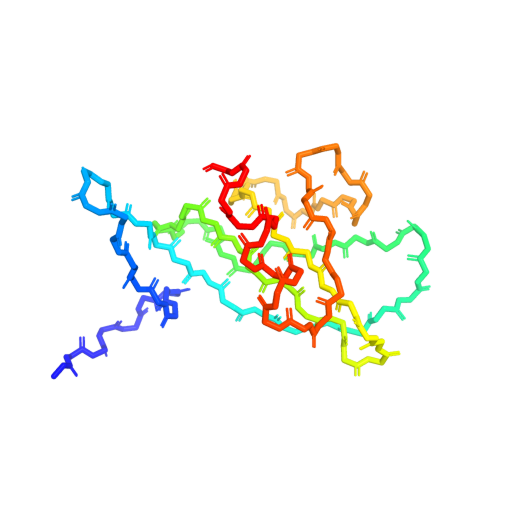 -6.957 -13.256 2.001 1.00 92.44 71 GLN A O 1
ATOM 573 N N . HIS A 1 72 ? -6.643 -11.929 0.232 1.00 94.69 72 HIS A N 1
ATOM 574 C CA . HIS A 1 72 ? -5.626 -12.796 -0.355 1.00 94.69 72 HIS A CA 1
ATOM 575 C C . HIS A 1 72 ? -4.455 -13.019 0.613 1.00 94.69 72 HIS A C 1
ATOM 577 O O . HIS A 1 72 ? -4.004 -12.087 1.268 1.00 94.69 72 HIS A O 1
ATOM 583 N N . GLU A 1 73 ? -3.937 -14.240 0.681 1.00 93.50 73 GLU A N 1
ATOM 584 C CA . GLU A 1 73 ? -2.922 -14.650 1.665 1.00 93.50 73 GLU A CA 1
ATOM 585 C C . GLU A 1 73 ? -1.603 -13.867 1.574 1.00 93.50 73 GLU A C 1
ATOM 587 O O . GLU A 1 73 ? -0.924 -13.653 2.572 1.00 93.50 73 GLU A O 1
ATOM 592 N N . THR A 1 74 ? -1.265 -13.370 0.382 1.00 93.00 74 THR A N 1
ATOM 593 C CA . THR A 1 74 ? -0.066 -12.545 0.156 1.00 93.00 74 THR A CA 1
ATOM 594 C C . THR A 1 74 ? -0.211 -11.111 0.674 1.00 93.00 74 THR A C 1
ATOM 596 O O . THR A 1 74 ? 0.712 -10.314 0.538 1.00 93.00 74 THR A O 1
ATOM 599 N N . HIS A 1 75 ? -1.386 -10.730 1.176 1.00 94.31 75 HIS A N 1
ATOM 600 C CA . HIS A 1 75 ? -1.662 -9.387 1.666 1.00 94.31 75 HIS A CA 1
ATOM 601 C C . HIS A 1 75 ? -1.264 -9.246 3.136 1.00 94.31 75 HIS A C 1
ATOM 603 O O . HIS A 1 75 ? -1.671 -10.030 3.991 1.00 94.31 75 HIS A O 1
ATOM 609 N N . ARG A 1 76 ? -0.553 -8.167 3.462 1.00 95.50 76 ARG A N 1
ATOM 610 C CA . ARG A 1 76 ? -0.230 -7.780 4.839 1.00 95.50 76 ARG A CA 1
ATOM 611 C C . ARG A 1 76 ? -1.155 -6.651 5.282 1.00 95.50 76 ARG A C 1
ATOM 613 O O . ARG A 1 76 ? -1.020 -5.518 4.823 1.00 95.50 76 ARG A O 1
ATOM 620 N N . LYS A 1 77 ? -2.121 -6.944 6.157 1.00 95.38 77 LYS A N 1
ATOM 621 C CA . LYS A 1 77 ? -3.009 -5.924 6.744 1.00 95.38 77 LYS A CA 1
ATOM 622 C C . LYS A 1 77 ? -2.295 -5.166 7.864 1.00 95.38 77 LYS A C 1
ATOM 624 O O . LYS A 1 77 ? -1.616 -5.778 8.682 1.00 95.38 77 LYS A O 1
ATOM 629 N N . PHE A 1 78 ? -2.508 -3.856 7.938 1.00 96.69 78 PHE A N 1
ATOM 630 C CA . PHE A 1 78 ? -1.965 -2.990 8.988 1.00 96.69 78 PHE A CA 1
ATOM 631 C C . PHE A 1 78 ? -3.015 -1.984 9.473 1.00 96.69 78 PHE A C 1
ATOM 633 O O . PHE A 1 78 ? -3.871 -1.550 8.703 1.00 96.69 78 PHE A O 1
ATOM 640 N N . LYS A 1 79 ? -2.933 -1.560 10.735 1.00 97.44 79 LYS A N 1
ATOM 641 C CA . LYS A 1 79 ? -3.599 -0.351 11.238 1.00 97.44 79 LYS A CA 1
ATOM 642 C C . LYS A 1 79 ? -2.851 0.883 10.755 1.00 97.44 79 LYS A C 1
ATOM 644 O O . LYS A 1 79 ? -1.623 0.881 10.765 1.00 97.44 79 LYS A O 1
ATOM 649 N N . LYS A 1 80 ? -3.562 1.964 10.428 1.00 94.50 80 LYS A N 1
ATOM 650 C CA . LYS A 1 80 ? -3.060 3.272 9.955 1.00 94.50 80 LYS A CA 1
ATOM 651 C C . LYS A 1 80 ? -2.279 4.046 11.022 1.00 94.50 80 LYS A C 1
ATOM 653 O O . LYS A 1 80 ? -2.560 5.194 11.346 1.00 94.50 80 LYS A O 1
ATOM 658 N N . THR A 1 81 ? -1.267 3.406 11.572 1.00 95.69 81 THR A N 1
ATOM 659 C CA . THR A 1 81 ? -0.313 3.958 12.517 1.00 95.69 81 THR A CA 1
ATOM 660 C C . THR A 1 81 ? 1.074 3.694 11.954 1.00 95.69 81 THR A C 1
ATOM 662 O O . THR A 1 81 ? 1.323 2.627 11.390 1.00 95.69 81 THR A O 1
ATOM 665 N N . LYS A 1 82 ? 1.999 4.643 12.128 1.00 92.62 82 LYS A N 1
ATOM 666 C CA . LYS A 1 82 ? 3.384 4.499 11.651 1.00 92.62 82 LYS A CA 1
A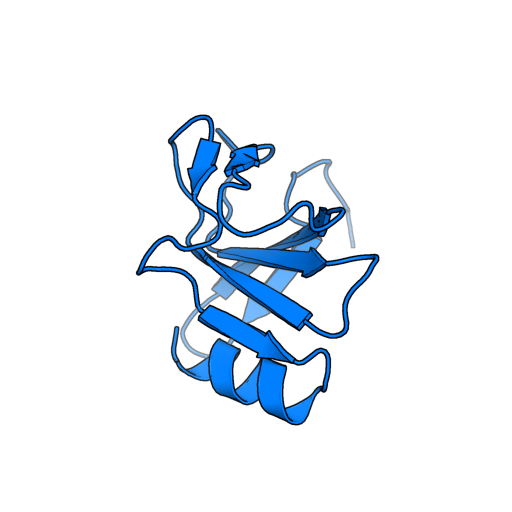TOM 667 C C . LYS A 1 82 ? 4.018 3.189 12.132 1.00 92.62 82 LYS A C 1
ATOM 669 O O . LYS A 1 82 ? 4.653 2.489 11.353 1.00 92.62 82 LYS A O 1
ATOM 674 N N . ARG A 1 83 ? 3.825 2.857 13.414 1.00 94.62 83 ARG A N 1
ATOM 675 C CA . ARG A 1 83 ? 4.401 1.660 14.041 1.00 94.62 83 ARG A CA 1
ATOM 676 C C . ARG A 1 83 ? 3.920 0.375 13.374 1.00 94.62 83 ARG A C 1
ATOM 678 O O . ARG A 1 83 ? 4.740 -0.493 13.098 1.00 94.62 83 ARG A O 1
ATOM 685 N N . ASP A 1 84 ? 2.615 0.243 13.148 1.00 96.19 84 ASP A N 1
ATOM 686 C CA . ASP A 1 84 ? 2.070 -0.995 12.592 1.00 96.19 84 ASP A CA 1
ATOM 687 C C . ASP A 1 84 ? 2.338 -1.119 11.091 1.00 96.19 84 ASP A C 1
ATOM 689 O O . ASP A 1 84 ? 2.707 -2.194 10.627 1.00 96.19 84 ASP A O 1
ATOM 693 N N . PHE A 1 85 ? 2.260 -0.005 10.356 1.00 93.94 85 PHE A N 1
ATOM 694 C CA . PHE A 1 85 ? 2.659 0.036 8.951 1.00 93.94 85 PHE A CA 1
ATOM 695 C C . PHE A 1 85 ? 4.105 -0.437 8.770 1.00 93.94 85 PHE A C 1
ATOM 697 O O . PHE A 1 85 ? 4.331 -1.390 8.036 1.00 93.94 85 PHE A O 1
ATOM 704 N N . LEU A 1 86 ? 5.070 0.160 9.484 1.00 91.62 86 LEU A N 1
ATOM 705 C CA . LEU A 1 86 ? 6.482 -0.229 9.374 1.00 91.62 86 LEU A CA 1
ATOM 706 C C . LEU A 1 86 ? 6.713 -1.684 9.789 1.00 91.62 86 LEU A C 1
ATOM 708 O O . LEU A 1 86 ? 7.480 -2.392 9.145 1.00 91.62 86 LEU A O 1
ATOM 712 N N . ARG A 1 87 ? 6.017 -2.157 10.832 1.00 93.69 87 ARG A N 1
ATOM 713 C CA . ARG A 1 87 ? 6.092 -3.559 11.260 1.00 93.69 87 ARG A CA 1
ATOM 714 C C . ARG A 1 87 ? 5.683 -4.520 10.147 1.00 93.69 87 ARG A C 1
ATOM 716 O O . ARG A 1 87 ? 6.346 -5.533 9.980 1.00 93.69 87 ARG A O 1
ATOM 723 N N . GLN A 1 88 ? 4.598 -4.229 9.431 1.00 94.25 88 GLN A N 1
ATOM 724 C CA . GLN A 1 88 ? 4.136 -5.063 8.319 1.00 94.25 88 GLN A CA 1
ATOM 725 C C . GLN A 1 88 ? 4.991 -4.866 7.063 1.00 94.25 88 GLN A C 1
ATOM 727 O O . GLN A 1 88 ? 5.230 -5.829 6.346 1.00 94.25 88 GLN A O 1
ATOM 732 N N . PHE A 1 89 ? 5.485 -3.648 6.827 1.00 89.38 89 PHE A N 1
ATOM 733 C CA . PHE A 1 89 ? 6.324 -3.307 5.679 1.00 89.38 89 PHE A CA 1
ATOM 734 C C . PHE A 1 89 ? 7.704 -3.980 5.721 1.00 89.38 89 PHE A C 1
ATOM 736 O O . PHE A 1 89 ? 8.223 -4.360 4.685 1.00 89.38 89 PHE A O 1
ATOM 743 N N . HIS A 1 90 ? 8.280 -4.193 6.906 1.00 88.81 90 HIS A N 1
ATOM 744 C CA . HIS A 1 90 ? 9.550 -4.920 7.054 1.00 88.81 90 HIS A CA 1
ATOM 745 C C . HIS A 1 90 ? 9.419 -6.454 6.975 1.00 88.81 90 HIS A C 1
ATOM 747 O O . HIS A 1 90 ? 10.418 -7.153 7.106 1.00 88.81 90 HIS A O 1
ATOM 753 N N . GLN A 1 91 ? 8.204 -6.999 6.847 1.00 86.81 91 GLN A N 1
ATOM 754 C CA . GLN A 1 91 ? 7.973 -8.448 6.697 1.00 86.81 91 GLN A CA 1
ATOM 755 C C . GLN A 1 91 ? 7.867 -8.888 5.232 1.00 86.81 91 GLN A C 1
ATOM 757 O O . GLN A 1 91 ? 7.410 -10.005 4.959 1.00 86.81 91 GLN A O 1
ATOM 762 N N . ILE A 1 92 ? 8.188 -7.982 4.316 1.00 81.38 92 ILE A N 1
ATOM 763 C CA . ILE A 1 92 ? 8.041 -8.134 2.876 1.00 81.38 92 ILE A CA 1
ATOM 764 C C . ILE A 1 92 ? 9.423 -8.137 2.238 1.00 81.38 92 ILE A C 1
ATOM 766 O O . ILE A 1 92 ? 10.308 -7.450 2.792 1.00 81.38 92 ILE A O 1
#

Organism: NCBI:txid2527986

Radius of gyration: 13.21 Å; chains: 1; bounding box: 38×30×31 Å